Protein AF-A0A1D7Y3F6-F1 (afdb_monomer_lite)

Sequence (159 aa):
MPPQDTNYDLALIRWGCQTLIESAQLLGIDDELRPRWQEVLARLTPYPADGNGFMIGADTPYAQSHRNYSHPLMVYPLHLVTWDQPESRDLVTKPVARWYALTGAQRGHSYTGAASIYATTGDGERGACRRPRARRSAPTSPSAFPQAVLSPIRPRSRP

pLDDT: mean 77.43, std 22.08, range [30.67, 98.56]

Foldseek 3Di:
DPAAAFLLVLLCLLLVLVCVLVVCVVVVHPDPCNVVSVVCNVPRDDADADPLAGARHPVGRPDAAAQDDSRVVCQPDSVVQACVPVVRVSNLPSNLVVNVVHDDHHDPVSLVRSLVSCVRNVNNVVSVVDPPVPPPPDPPPPPPDPPPDPDDDDDDDDD

InterPro domains:
  IPR008928 Six-hairpin glycosidase superfamily [SSF48208] (7-127)
  IPR012341 Six-hairpin glycosidase-like superfamily [G3DSA:1.50.10.10] (1-129)
  IPR054363 Glycosyl hydrolase family 95, catalytic domain [PF22124] (6-126)

Organism: NCBI:txid1904616

Secondary structure (DSSP, 8-state):
-PPSS-HHHHHHHHHHHHHHHHHHHHTT---TTHHHHHHHHHHSPPPPEETTEE-SBTTB---S--S---TTTTTTTT-SS-TTSGGGHHHHHHHHHHHHHS-SS--HHHHHHHHHHHHHTT-HHHHHTT-----S-S---S-----------PPPPP-

Radius of gyration: 22.53 Å; chains: 1; bounding box: 54×58×61 Å

Structure (mmCIF, N/CA/C/O backbone):
data_AF-A0A1D7Y3F6-F1
#
_entry.id   AF-A0A1D7Y3F6-F1
#
loop_
_atom_site.group_PDB
_atom_site.id
_atom_site.type_symbol
_atom_site.label_atom_id
_atom_site.label_alt_id
_atom_site.label_comp_id
_atom_site.label_asym_id
_atom_site.label_entity_id
_atom_site.label_seq_id
_atom_site.pdbx_PDB_ins_code
_atom_site.Cartn_x
_atom_site.Cartn_y
_atom_site.Cartn_z
_atom_site.occupancy
_atom_site.B_iso_or_equiv
_atom_site.auth_seq_id
_atom_site.auth_comp_id
_atom_site.auth_asym_id
_atom_site.auth_atom_id
_atom_site.pdbx_PDB_model_num
ATOM 1 N N . MET A 1 1 ? -7.808 13.4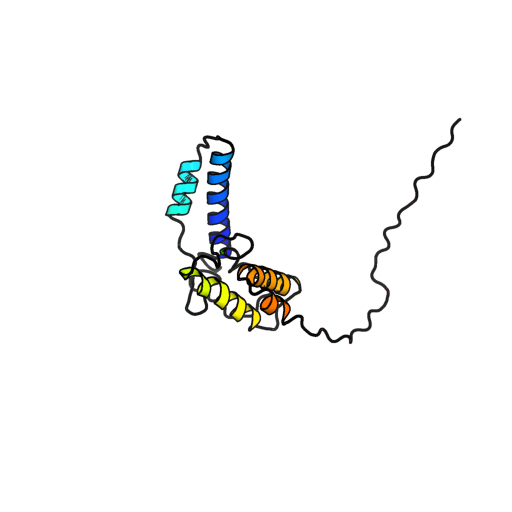61 -17.652 1.00 65.56 1 MET A N 1
ATOM 2 C CA . MET A 1 1 ? -8.444 13.325 -16.323 1.00 65.56 1 MET A CA 1
ATOM 3 C C . MET A 1 1 ? -7.415 12.758 -15.357 1.00 65.56 1 MET A C 1
ATOM 5 O O . MET A 1 1 ? -6.536 12.049 -15.841 1.00 65.56 1 MET A O 1
ATOM 9 N N . PRO A 1 2 ? -7.450 13.098 -14.056 1.00 81.62 2 PRO A N 1
ATOM 10 C CA . PRO A 1 2 ? -6.591 12.437 -13.075 1.00 81.62 2 PRO A CA 1
ATOM 11 C C . PRO A 1 2 ? -6.909 10.929 -13.023 1.00 81.62 2 PRO A C 1
ATOM 13 O O . PRO A 1 2 ? -8.054 10.561 -13.305 1.00 81.62 2 PRO A O 1
ATOM 16 N N . PRO A 1 3 ? -5.932 10.063 -12.697 1.00 86.38 3 PRO A N 1
ATOM 17 C CA . PRO A 1 3 ? -6.174 8.628 -12.577 1.00 86.38 3 PRO A CA 1
ATOM 18 C C . PRO A 1 3 ? -7.219 8.341 -11.494 1.00 86.38 3 PRO A C 1
ATOM 20 O O . PRO A 1 3 ? -7.189 8.956 -10.428 1.00 86.38 3 PRO A O 1
ATOM 23 N N . GLN A 1 4 ? -8.131 7.412 -11.770 1.00 93.19 4 GLN A N 1
ATOM 24 C CA . GLN A 1 4 ? -9.078 6.894 -10.781 1.00 93.19 4 GLN A CA 1
ATOM 25 C C . GLN A 1 4 ? -8.429 5.758 -9.983 1.00 93.19 4 GLN A C 1
ATOM 27 O O . GLN A 1 4 ? -7.430 5.193 -10.429 1.00 93.19 4 GLN A O 1
ATOM 32 N N . ASP A 1 5 ? -8.976 5.439 -8.808 1.00 94.44 5 ASP A N 1
ATOM 33 C CA . ASP A 1 5 ? -8.556 4.294 -7.985 1.00 94.44 5 ASP A CA 1
ATOM 34 C C . ASP A 1 5 ? -7.038 4.201 -7.808 1.00 94.44 5 ASP A C 1
ATOM 36 O O . ASP A 1 5 ? -6.409 3.169 -8.050 1.00 94.44 5 ASP A O 1
ATOM 40 N N . THR A 1 6 ? -6.415 5.327 -7.452 1.00 95.88 6 THR A N 1
ATOM 41 C CA . THR A 1 6 ? -4.961 5.369 -7.339 1.00 95.88 6 THR A CA 1
ATOM 42 C C . THR A 1 6 ? -4.500 4.413 -6.244 1.00 95.88 6 THR A C 1
ATOM 44 O O . THR A 1 6 ? -5.053 4.369 -5.143 1.00 95.88 6 THR A O 1
ATOM 47 N N . ASN A 1 7 ? -3.440 3.655 -6.521 1.00 95.31 7 ASN A N 1
ATOM 48 C CA . ASN A 1 7 ? -2.949 2.673 -5.558 1.00 95.31 7 ASN A CA 1
ATOM 49 C C . ASN A 1 7 ? -2.498 3.317 -4.239 1.00 95.31 7 ASN A C 1
ATOM 51 O O . ASN A 1 7 ? -2.584 2.684 -3.189 1.00 95.31 7 ASN A O 1
ATOM 55 N N . TYR A 1 8 ? -2.062 4.581 -4.270 1.00 95.00 8 TYR A N 1
ATOM 56 C CA . TYR A 1 8 ? -1.675 5.294 -3.057 1.00 95.00 8 TYR A CA 1
ATOM 57 C C . TYR A 1 8 ? -2.891 5.693 -2.208 1.00 95.00 8 TYR A C 1
ATOM 59 O O . TYR A 1 8 ? -2.851 5.481 -0.998 1.00 95.00 8 TYR A O 1
ATOM 67 N N . ASP A 1 9 ? -3.976 6.197 -2.811 1.00 96.44 9 ASP A N 1
ATOM 68 C CA . ASP A 1 9 ? -5.204 6.534 -2.077 1.00 96.44 9 ASP A CA 1
ATOM 69 C C . ASP A 1 9 ? -5.825 5.269 -1.481 1.00 96.44 9 ASP A C 1
ATOM 71 O O . ASP A 1 9 ? -6.122 5.218 -0.287 1.00 96.44 9 ASP A O 1
ATOM 75 N N . LEU A 1 10 ? -5.938 4.204 -2.282 1.00 97.75 10 LEU A N 1
ATOM 76 C CA . LEU A 1 10 ? -6.469 2.921 -1.824 1.00 97.75 10 LEU A CA 1
ATOM 77 C C . LEU A 1 10 ? -5.637 2.334 -0.678 1.00 97.75 10 LEU A C 1
ATOM 79 O O . LEU A 1 10 ? -6.194 1.785 0.273 1.00 97.75 10 LEU A O 1
ATOM 83 N N . ALA A 1 11 ? -4.307 2.438 -0.742 1.00 97.38 11 ALA A N 1
ATOM 84 C CA . ALA A 1 11 ? -3.437 1.926 0.310 1.00 97.38 11 ALA A CA 1
ATOM 85 C C . ALA A 1 11 ? -3.575 2.728 1.608 1.00 97.38 11 ALA A C 1
ATOM 87 O O . ALA A 1 11 ? -3.692 2.131 2.676 1.00 97.38 11 ALA A O 1
ATOM 88 N N . LEU A 1 12 ? -3.631 4.058 1.522 1.00 97.81 12 LEU A N 1
ATOM 89 C CA . LEU A 1 12 ? -3.791 4.924 2.690 1.00 97.81 12 LEU A CA 1
ATOM 90 C C . LEU A 1 12 ? -5.164 4.763 3.349 1.00 97.81 12 LEU A C 1
ATOM 92 O O . LEU A 1 12 ? -5.236 4.692 4.573 1.00 97.81 12 LEU A O 1
ATOM 96 N N . ILE A 1 13 ? -6.237 4.648 2.560 1.00 98.19 13 ILE A N 1
ATOM 97 C CA . ILE A 1 13 ? -7.588 4.395 3.082 1.00 98.19 13 ILE A CA 1
ATOM 98 C C . ILE A 1 13 ? -7.634 3.034 3.781 1.00 98.19 13 ILE A C 1
ATOM 100 O O . ILE A 1 13 ? -8.118 2.940 4.909 1.00 98.19 13 ILE A O 1
ATOM 104 N N . ARG A 1 14 ? -7.100 1.983 3.13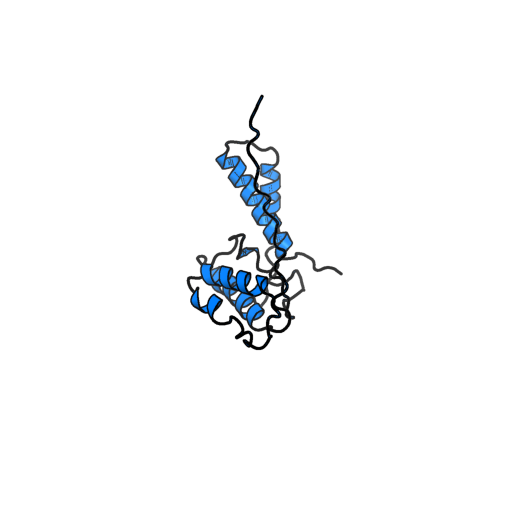9 1.00 98.38 14 ARG A N 1
ATOM 105 C CA . ARG A 1 14 ? -7.087 0.629 3.708 1.00 98.38 14 ARG A CA 1
ATOM 106 C C . ARG A 1 14 ? -6.316 0.585 5.026 1.00 98.38 14 ARG A C 1
ATOM 108 O O . ARG A 1 14 ? -6.865 0.125 6.023 1.00 98.38 14 ARG A O 1
ATOM 115 N N . TRP A 1 15 ? -5.093 1.116 5.033 1.00 98.44 15 TRP A N 1
ATOM 116 C CA . TRP A 1 15 ? -4.266 1.187 6.235 1.00 98.44 15 TRP A CA 1
ATOM 117 C C . TRP A 1 15 ? -4.952 1.998 7.337 1.00 98.44 15 TRP A C 1
ATOM 119 O O . TRP A 1 15 ? -5.113 1.505 8.446 1.00 98.44 15 TRP A O 1
ATOM 129 N N . GLY A 1 16 ? -5.444 3.201 7.021 1.00 98.44 16 GLY A N 1
ATOM 130 C CA . GLY A 1 16 ? -6.081 4.080 8.000 1.00 98.44 16 GLY A CA 1
ATOM 131 C C . GLY A 1 16 ? -7.295 3.439 8.671 1.00 98.44 16 GLY A C 1
ATOM 132 O O . GLY A 1 16 ? -7.400 3.458 9.895 1.00 98.44 16 GLY A O 1
ATOM 133 N N . CYS A 1 17 ? -8.188 2.815 7.897 1.00 98.56 17 CYS A N 1
ATOM 134 C CA . CYS A 1 17 ? -9.346 2.121 8.458 1.00 98.56 17 CYS A CA 1
ATOM 135 C C . CYS A 1 17 ? -8.950 0.914 9.323 1.00 98.56 17 CYS A C 1
ATOM 137 O O . CYS A 1 17 ? -9.526 0.739 10.395 1.00 98.56 17 CYS A O 1
ATOM 139 N N . GLN A 1 18 ? -7.976 0.100 8.897 1.00 98.44 18 GLN A N 1
ATOM 140 C CA . GLN A 1 18 ? -7.489 -1.034 9.695 1.00 98.44 18 GLN A CA 1
ATOM 141 C C . GLN A 1 18 ? -6.865 -0.562 11.010 1.00 98.44 18 GLN A C 1
ATOM 143 O O . GLN A 1 18 ? -7.269 -1.017 12.077 1.00 98.44 18 GLN A O 1
ATOM 148 N N . THR A 1 19 ? -5.969 0.424 10.947 1.00 98.31 19 THR A N 1
ATOM 149 C CA . THR A 1 19 ? -5.307 0.986 12.127 1.00 98.31 19 THR A CA 1
ATOM 150 C C . THR A 1 19 ? -6.303 1.598 13.107 1.00 98.31 19 THR A C 1
ATOM 152 O O . THR A 1 19 ? -6.148 1.409 14.311 1.00 98.31 19 THR A O 1
ATOM 155 N N . LEU A 1 20 ? -7.344 2.294 12.638 1.00 98.44 20 LEU A N 1
ATOM 156 C CA . LEU A 1 20 ? -8.387 2.839 13.515 1.00 98.44 20 LEU A CA 1
ATOM 157 C C . LEU A 1 20 ? -9.163 1.733 14.242 1.00 98.44 20 LEU A C 1
ATOM 159 O O . LEU A 1 20 ? -9.374 1.823 15.452 1.00 98.44 20 LEU A O 1
ATOM 163 N N . ILE A 1 21 ? -9.540 0.665 13.531 1.00 98.50 21 ILE A N 1
ATOM 164 C CA . ILE A 1 21 ? -10.234 -0.485 14.125 1.00 98.50 21 ILE A CA 1
ATOM 165 C C . ILE A 1 21 ? -9.347 -1.166 15.176 1.00 98.50 21 ILE A C 1
ATOM 167 O O . ILE A 1 21 ? -9.800 -1.378 16.303 1.00 98.50 21 ILE A O 1
ATOM 171 N N . GLU A 1 22 ? -8.099 -1.475 14.822 1.00 98.06 22 GLU A N 1
ATOM 172 C CA . GLU A 1 22 ? -7.118 -2.122 15.702 1.00 98.06 22 GLU A CA 1
ATOM 173 C C . GLU A 1 22 ? -6.813 -1.263 16.934 1.00 98.06 22 GLU A C 1
ATOM 175 O O . GLU A 1 22 ? -6.797 -1.765 18.056 1.00 98.06 22 GLU A O 1
ATOM 180 N N . SER A 1 23 ? -6.646 0.048 16.749 1.00 98.31 23 SER A N 1
ATOM 181 C CA . SER A 1 23 ? -6.383 0.982 17.849 1.00 98.31 23 SER A CA 1
ATOM 182 C C . SER A 1 23 ? -7.568 1.060 18.808 1.00 98.31 23 SER A C 1
ATOM 184 O O . SER A 1 23 ? -7.380 0.989 20.020 1.00 98.31 23 SER A O 1
ATOM 186 N N . ALA A 1 24 ? -8.796 1.152 18.286 1.00 98.06 24 ALA A N 1
ATOM 187 C CA . ALA A 1 24 ? -9.998 1.160 19.115 1.00 98.06 24 ALA A CA 1
ATOM 188 C C . ALA A 1 24 ? -10.143 -0.148 19.911 1.00 98.06 24 ALA A C 1
ATOM 190 O O . ALA A 1 24 ? -10.526 -0.117 21.077 1.00 98.06 24 ALA A O 1
ATOM 191 N N . GLN A 1 25 ? -9.810 -1.296 19.310 1.00 97.56 25 GLN A N 1
ATOM 192 C CA . GLN A 1 25 ? -9.803 -2.585 20.011 1.00 97.56 25 GLN A CA 1
ATOM 193 C C . GLN A 1 25 ? -8.744 -2.625 21.118 1.00 97.56 25 GLN A C 1
ATOM 195 O O . GLN A 1 25 ? -9.066 -2.974 22.252 1.00 97.56 25 GLN A O 1
ATOM 200 N N . LEU A 1 26 ? -7.505 -2.228 20.813 1.00 98.12 26 LEU A N 1
ATOM 201 C CA . LEU A 1 26 ? -6.389 -2.226 21.762 1.00 98.12 26 LEU A CA 1
ATOM 202 C C . LEU A 1 26 ? -6.656 -1.327 22.976 1.00 98.12 26 LEU A C 1
ATOM 204 O O . LEU A 1 26 ? -6.284 -1.668 24.096 1.00 98.12 26 LEU A O 1
ATOM 208 N N . LEU A 1 27 ? -7.302 -0.182 22.753 1.00 98.19 27 LEU A N 1
ATOM 209 C CA . LEU A 1 27 ? -7.614 0.800 23.791 1.00 98.19 27 LEU A CA 1
ATOM 210 C C . LEU A 1 27 ? -8.938 0.521 24.520 1.00 98.19 27 LEU A C 1
ATOM 212 O O . LEU A 1 27 ? -9.273 1.248 25.452 1.00 98.19 27 LEU A O 1
ATOM 216 N N . GLY A 1 28 ? -9.701 -0.499 24.108 1.00 97.75 28 GLY A N 1
ATOM 217 C CA . GLY A 1 28 ? -11.017 -0.794 24.682 1.00 97.75 28 GLY A CA 1
ATOM 218 C C . GLY A 1 28 ? -12.069 0.287 24.404 1.00 97.75 28 GLY A C 1
ATOM 219 O O . GLY A 1 28 ? -13.004 0.446 25.184 1.00 97.75 28 GLY A O 1
ATOM 220 N N . ILE A 1 29 ? -11.912 1.042 23.314 1.00 97.94 29 ILE A N 1
ATOM 221 C CA . ILE A 1 29 ? -12.847 2.085 22.886 1.00 97.94 29 ILE A CA 1
ATOM 222 C C . ILE A 1 29 ? -13.927 1.450 22.004 1.00 97.94 29 ILE A C 1
ATOM 224 O O . ILE A 1 29 ? -13.630 0.733 21.037 1.00 97.94 29 ILE A O 1
ATOM 228 N N . ASP A 1 30 ? -15.186 1.738 22.327 1.00 96.56 30 ASP A N 1
ATOM 229 C CA . ASP A 1 30 ? -16.319 1.470 21.446 1.00 96.56 30 ASP A CA 1
ATOM 230 C C . ASP A 1 30 ? -16.609 2.718 20.608 1.00 96.56 30 ASP A C 1
ATOM 232 O O . ASP A 1 30 ? -17.280 3.647 21.051 1.00 96.56 30 ASP A O 1
ATOM 236 N N . ASP A 1 31 ? -15.989 2.782 19.430 1.00 97.12 31 ASP A N 1
ATOM 237 C CA . ASP A 1 31 ? -16.108 3.922 18.523 1.00 97.12 31 ASP A CA 1
ATOM 238 C C . ASP A 1 31 ? -17.318 3.745 17.599 1.00 97.12 31 ASP A C 1
ATOM 240 O O . ASP A 1 31 ? -17.423 2.750 16.872 1.00 97.12 31 ASP A O 1
ATOM 244 N N . GLU A 1 32 ? -18.207 4.737 17.588 1.00 97.94 32 GLU A N 1
ATOM 245 C CA . GLU A 1 32 ? -19.432 4.756 16.781 1.00 97.94 32 GLU A CA 1
ATOM 246 C C . GLU A 1 32 ? -19.161 4.618 15.271 1.00 97.94 32 GLU A C 1
ATOM 248 O O . GLU A 1 32 ? -20.019 4.148 14.521 1.00 97.94 32 GLU A O 1
ATOM 253 N N . LEU A 1 33 ? -17.963 4.989 14.801 1.00 98.00 33 LEU A N 1
ATOM 254 C CA . LEU A 1 33 ? -17.558 4.893 13.398 1.00 98.00 33 LEU A CA 1
ATOM 255 C C . LEU A 1 33 ? -16.947 3.538 13.026 1.00 98.00 33 LEU A C 1
ATOM 257 O O . LEU A 1 33 ? -16.731 3.286 11.834 1.00 98.00 33 LEU A O 1
ATOM 261 N N . ARG A 1 34 ? -16.718 2.627 13.982 1.00 98.12 34 ARG A N 1
ATOM 262 C CA . ARG A 1 34 ? -16.175 1.286 13.701 1.00 98.12 34 ARG A CA 1
ATOM 263 C C . ARG A 1 34 ? -16.953 0.545 12.598 1.00 98.12 34 ARG A C 1
ATOM 265 O O . ARG A 1 34 ? -16.293 0.043 11.681 1.00 98.12 34 ARG A O 1
ATOM 272 N N . PRO A 1 35 ? -18.305 0.508 12.590 1.00 98.25 35 PRO A N 1
ATOM 273 C CA . PRO A 1 35 ? -19.059 -0.127 11.506 1.00 98.25 35 PRO A CA 1
ATOM 274 C C . PRO A 1 35 ? -18.803 0.527 10.143 1.00 98.25 35 PRO A C 1
ATOM 276 O 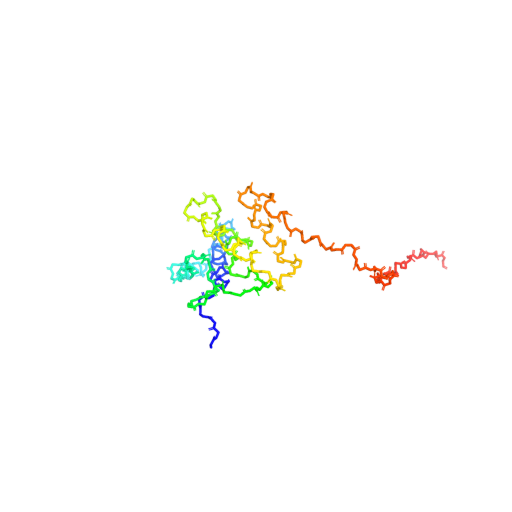O . PRO A 1 35 ? -18.721 -0.159 9.124 1.00 98.25 35 PRO A O 1
ATOM 279 N N . ARG A 1 36 ? -18.613 1.853 10.108 1.00 98.50 36 ARG A N 1
ATOM 280 C CA . ARG A 1 36 ? -18.342 2.586 8.868 1.00 98.50 36 ARG A CA 1
ATOM 281 C C . ARG A 1 36 ? -16.966 2.250 8.298 1.00 98.50 36 ARG A C 1
ATOM 283 O O . ARG A 1 36 ? -16.848 2.065 7.090 1.00 98.50 36 ARG A O 1
ATOM 290 N N . TRP A 1 37 ? -15.931 2.144 9.131 1.00 98.56 37 TRP A N 1
ATOM 291 C CA . TRP A 1 37 ? -14.593 1.745 8.671 1.00 98.56 37 TRP A CA 1
ATOM 292 C C . TRP A 1 37 ? -14.579 0.314 8.128 1.00 98.56 37 TRP A C 1
ATOM 294 O O . TRP A 1 37 ? -13.957 0.054 7.099 1.00 98.56 37 TRP A O 1
ATOM 304 N N . GLN A 1 38 ? -15.313 -0.598 8.770 1.00 98.50 38 GLN A N 1
ATOM 305 C CA . GLN A 1 38 ? -15.487 -1.970 8.286 1.00 98.50 38 GLN A CA 1
ATOM 306 C C . GLN A 1 38 ? -16.203 -2.005 6.930 1.00 98.50 38 GLN A C 1
ATOM 308 O O . GLN A 1 38 ? -15.754 -2.697 6.018 1.00 98.50 38 GLN A O 1
ATOM 313 N N . GLU A 1 39 ? -17.270 -1.218 6.766 1.00 98.50 39 GLU A N 1
ATOM 314 C CA . GLU A 1 39 ? -17.980 -1.097 5.490 1.00 98.50 39 GLU A CA 1
ATOM 315 C C . GLU A 1 39 ? -17.063 -0.556 4.381 1.00 98.50 39 GLU A C 1
ATOM 317 O O . GLU A 1 39 ? -17.045 -1.095 3.275 1.00 98.50 39 GLU A O 1
ATOM 322 N N . VAL A 1 40 ? -16.269 0.482 4.674 1.00 98.38 40 VAL A N 1
ATOM 323 C CA . VAL A 1 40 ? -15.292 1.034 3.724 1.00 98.38 40 VAL A CA 1
ATOM 324 C C . VAL A 1 40 ? -14.307 -0.048 3.291 1.00 98.38 40 VAL A C 1
ATOM 326 O O . VAL A 1 40 ? -14.131 -0.244 2.093 1.00 98.38 40 VAL A O 1
ATOM 329 N N . LEU A 1 41 ? -13.720 -0.796 4.228 1.00 98.19 41 LEU A N 1
ATOM 330 C CA . LEU A 1 41 ? -12.781 -1.878 3.915 1.00 98.19 41 LEU A CA 1
ATOM 331 C C . LEU A 1 41 ? -13.409 -2.992 3.071 1.00 98.19 41 LEU A C 1
ATOM 333 O O . LEU A 1 41 ? -12.743 -3.516 2.177 1.00 98.19 41 LEU A O 1
ATOM 337 N N . ALA A 1 42 ? -14.675 -3.327 3.335 1.00 97.94 42 ALA A N 1
ATOM 338 C CA . ALA A 1 42 ? -15.418 -4.348 2.601 1.00 97.94 42 ALA A CA 1
ATOM 339 C C . ALA 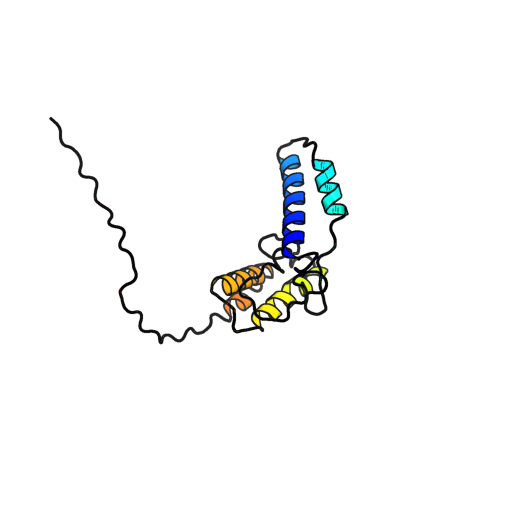A 1 42 ? -15.775 -3.919 1.169 1.00 97.94 42 ALA A C 1
ATOM 341 O O . ALA A 1 42 ? -15.898 -4.763 0.285 1.00 97.94 42 ALA A O 1
ATOM 342 N N . ARG A 1 43 ? -15.949 -2.613 0.933 1.00 97.75 43 ARG A N 1
ATOM 343 C CA . ARG A 1 43 ? -16.355 -2.053 -0.367 1.00 97.75 43 ARG A CA 1
ATOM 344 C C . ARG A 1 43 ? -15.197 -1.496 -1.189 1.00 97.75 43 ARG A C 1
ATOM 346 O O . ARG A 1 43 ? -15.396 -1.177 -2.359 1.00 97.75 43 ARG A O 1
ATOM 353 N N . LEU A 1 44 ? -14.021 -1.325 -0.586 1.00 97.00 44 LEU A N 1
ATOM 354 C CA . LEU A 1 44 ? -12.873 -0.722 -1.250 1.00 97.00 44 LEU A CA 1
ATOM 355 C C . LEU A 1 44 ? -12.405 -1.613 -2.402 1.00 97.00 44 LEU A C 1
ATOM 357 O O . LEU A 1 44 ? -12.124 -2.797 -2.202 1.00 97.00 44 LEU A O 1
ATOM 361 N N . THR A 1 45 ? -12.290 -1.021 -3.591 1.00 96.62 45 THR A N 1
ATOM 362 C CA . THR A 1 45 ? -11.847 -1.731 -4.794 1.00 96.62 45 THR A CA 1
ATOM 363 C C . THR A 1 45 ? -10.466 -2.383 -4.585 1.00 96.62 45 THR A C 1
ATOM 365 O O . THR A 1 45 ? -9.642 -1.856 -3.818 1.00 96.62 45 THR A O 1
ATOM 368 N N . PRO A 1 46 ? -10.194 -3.544 -5.211 1.00 95.75 46 PRO A N 1
ATOM 369 C CA . PRO A 1 46 ? -8.859 -4.130 -5.220 1.00 95.75 46 PRO A CA 1
ATOM 370 C C . PRO A 1 46 ? -7.824 -3.171 -5.813 1.00 95.75 46 PRO A C 1
ATOM 372 O O . PRO A 1 46 ? -8.153 -2.297 -6.610 1.00 95.75 46 PRO A O 1
ATOM 375 N N . TYR A 1 47 ? -6.556 -3.366 -5.456 1.00 95.88 47 TYR A N 1
ATOM 376 C CA . TYR A 1 47 ? -5.461 -2.602 -6.048 1.00 95.88 47 TYR A CA 1
ATOM 377 C C . TYR A 1 47 ? -5.376 -2.850 -7.558 1.00 95.88 47 TYR A C 1
ATOM 379 O O . TYR A 1 47 ? -5.201 -4.006 -7.957 1.00 95.88 47 TYR A O 1
ATOM 387 N N . PRO A 1 48 ? -5.439 -1.804 -8.406 1.00 95.25 48 PRO A N 1
ATOM 388 C CA . PRO A 1 48 ? -5.168 -1.964 -9.825 1.00 95.25 48 PRO A CA 1
ATOM 389 C C . PRO A 1 48 ? -3.768 -2.545 -10.053 1.00 95.25 48 PRO A C 1
ATOM 391 O O . PRO A 1 48 ? -2.760 -2.020 -9.558 1.00 95.25 48 PRO A O 1
ATOM 394 N N . ALA A 1 49 ? -3.706 -3.638 -10.807 1.00 92.81 49 ALA A N 1
ATOM 395 C CA . ALA A 1 49 ? -2.478 -4.336 -11.156 1.00 92.81 49 ALA A CA 1
ATOM 396 C C . ALA A 1 49 ? -2.575 -4.917 -12.573 1.00 92.81 49 ALA A C 1
ATOM 398 O O . ALA A 1 49 ? -3.657 -5.285 -13.029 1.00 92.81 49 ALA A O 1
ATOM 399 N N . ASP A 1 50 ? -1.436 -5.019 -13.254 1.00 90.44 50 ASP A N 1
ATOM 400 C CA . ASP A 1 50 ? -1.305 -5.636 -14.573 1.00 90.44 50 ASP A CA 1
ATOM 401 C C . ASP A 1 50 ? -0.179 -6.691 -14.582 1.00 90.44 50 ASP A C 1
ATOM 403 O O . ASP A 1 50 ? 0.354 -7.077 -13.538 1.00 90.44 50 ASP A O 1
ATOM 407 N N . GLY A 1 51 ? 0.215 -7.173 -15.766 1.00 85.75 51 GLY A N 1
ATOM 408 C CA . GLY A 1 51 ? 1.312 -8.140 -15.908 1.00 85.75 51 GLY A CA 1
ATOM 409 C C . GLY A 1 51 ? 2.667 -7.669 -15.346 1.00 85.75 51 GLY A C 1
ATOM 410 O O . GLY A 1 51 ? 3.548 -8.495 -15.106 1.00 85.75 51 GLY A O 1
ATOM 411 N N . ASN A 1 52 ? 2.832 -6.366 -15.102 1.00 81.75 52 ASN A N 1
ATOM 412 C CA . ASN A 1 52 ? 4.018 -5.742 -14.516 1.00 81.75 52 ASN A CA 1
ATOM 413 C C . ASN A 1 52 ? 3.875 -5.461 -13.005 1.00 81.75 52 ASN A C 1
ATOM 415 O O . ASN A 1 52 ? 4.827 -4.973 -12.390 1.00 81.75 52 ASN A O 1
ATOM 419 N N . GLY A 1 53 ? 2.729 -5.786 -12.400 1.00 88.12 53 GLY A N 1
ATOM 420 C CA . GLY A 1 53 ? 2.415 -5.570 -10.986 1.00 88.12 53 GLY A CA 1
ATOM 421 C C . GLY A 1 53 ? 1.564 -4.317 -10.749 1.00 88.12 53 GLY A C 1
ATOM 422 O O . GLY A 1 53 ? 0.690 -4.006 -11.553 1.00 88.12 53 GLY A O 1
ATOM 423 N N . PHE A 1 54 ? 1.767 -3.618 -9.626 1.00 91.81 54 PHE A N 1
ATOM 424 C CA . PHE A 1 54 ? 0.933 -2.474 -9.236 1.00 91.81 54 PHE A CA 1
ATOM 425 C C . PHE A 1 54 ? 0.966 -1.327 -10.257 1.00 91.81 54 PHE A C 1
ATOM 427 O O . PHE A 1 54 ? 2.025 -0.805 -10.609 1.00 91.81 54 PHE A O 1
ATOM 434 N N . MET A 1 55 ? -0.221 -0.896 -10.683 1.00 92.69 55 MET A N 1
ATOM 435 C CA . MET A 1 55 ? -0.426 0.251 -11.571 1.00 92.69 55 MET A CA 1
ATOM 436 C C . MET A 1 55 ? -0.414 1.573 -10.782 1.00 92.69 55 MET A C 1
ATOM 438 O O . MET A 1 55 ? -0.401 1.574 -9.554 1.00 92.69 55 MET A O 1
ATOM 442 N N . ILE A 1 56 ? -0.430 2.729 -11.451 1.00 92.19 56 ILE A N 1
ATOM 443 C CA . ILE A 1 56 ? -0.588 4.027 -10.762 1.00 92.19 56 ILE A CA 1
ATOM 444 C C . ILE A 1 56 ? -2.024 4.173 -10.233 1.00 92.19 56 ILE A C 1
ATOM 446 O O . ILE A 1 56 ? -2.231 4.609 -9.100 1.00 92.19 56 ILE A O 1
ATOM 450 N N . GLY A 1 57 ? -2.992 3.775 -11.052 1.00 93.31 57 GLY A N 1
ATOM 451 C CA . GLY A 1 57 ? -4.423 3.730 -10.767 1.00 93.31 57 GLY A CA 1
ATOM 452 C C . GLY A 1 57 ? -5.142 2.982 -11.889 1.00 93.31 57 GLY A C 1
ATOM 453 O O . GLY A 1 57 ? -4.477 2.439 -12.781 1.00 93.31 57 GLY A O 1
ATOM 454 N N . ALA A 1 58 ? -6.473 2.968 -11.868 1.00 93.38 58 ALA A N 1
ATOM 455 C CA . ALA A 1 58 ? -7.283 2.366 -12.924 1.00 93.38 58 ALA A CA 1
ATOM 456 C C . ALA A 1 58 ? -6.869 2.899 -14.308 1.00 93.38 58 ALA A C 1
ATOM 458 O O . ALA A 1 58 ? -6.605 4.095 -14.484 1.00 93.38 58 ALA A O 1
ATOM 459 N N . ASP A 1 59 ? -6.716 1.977 -15.262 1.00 91.31 59 ASP A N 1
ATOM 460 C CA . ASP A 1 59 ? -6.304 2.227 -16.652 1.00 91.31 59 ASP A CA 1
ATOM 461 C C . ASP A 1 59 ? -4.985 3.008 -16.825 1.00 91.31 59 ASP A C 1
ATOM 463 O O . ASP A 1 59 ? -4.664 3.488 -17.912 1.00 91.31 59 ASP A O 1
ATOM 467 N N . THR A 1 60 ? -4.183 3.124 -15.759 1.00 92.12 60 THR A N 1
ATOM 468 C CA . THR A 1 60 ? -2.957 3.930 -15.739 1.00 92.12 60 THR A CA 1
ATOM 469 C C . THR A 1 60 ? -1.750 3.078 -15.323 1.00 92.12 60 THR A C 1
ATOM 471 O O . THR A 1 60 ? -1.396 3.036 -14.139 1.00 92.12 60 THR A O 1
ATOM 474 N N . PRO A 1 61 ? -1.083 2.389 -16.268 1.00 89.88 61 PRO A N 1
ATOM 475 C CA . PRO A 1 61 ? 0.069 1.541 -15.971 1.00 89.88 61 PRO A CA 1
ATOM 476 C C . PRO A 1 61 ? 1.324 2.355 -15.620 1.00 89.88 61 PRO A C 1
ATOM 478 O O . PRO A 1 61 ? 1.480 3.517 -16.009 1.00 89.88 61 PRO A O 1
ATOM 481 N N . TYR A 1 62 ? 2.280 1.722 -14.934 1.00 84.94 62 TYR A N 1
ATOM 482 C CA . TYR A 1 62 ? 3.590 2.325 -14.671 1.00 84.94 62 TYR A CA 1
ATOM 483 C C . TYR A 1 62 ? 4.507 2.237 -15.907 1.00 84.94 62 TYR A C 1
ATOM 485 O O . TYR A 1 62 ? 5.312 1.314 -16.067 1.00 84.94 62 TYR A O 1
ATOM 493 N N . ALA A 1 63 ? 4.371 3.204 -16.819 1.00 82.50 63 ALA A N 1
ATOM 494 C CA . ALA A 1 63 ? 5.065 3.193 -18.111 1.00 82.50 63 ALA A CA 1
ATOM 495 C C . ALA A 1 63 ? 6.368 4.016 -18.156 1.00 82.50 63 ALA A C 1
ATOM 497 O O . ALA A 1 63 ? 7.232 3.740 -18.989 1.00 82.50 63 ALA A O 1
ATOM 498 N N . GLN A 1 64 ? 6.527 5.018 -17.285 1.00 80.44 64 GLN A N 1
ATOM 499 C CA . GLN A 1 64 ? 7.622 5.997 -17.345 1.00 80.44 64 GLN A CA 1
ATOM 500 C C . GLN A 1 64 ? 8.383 6.100 -16.018 1.00 80.44 64 GLN A C 1
ATOM 502 O O . GLN A 1 64 ? 7.837 5.833 -14.949 1.00 80.44 64 GLN A O 1
ATOM 507 N N . SER A 1 65 ? 9.659 6.503 -16.085 1.00 78.19 65 SER A N 1
ATOM 508 C CA . SER A 1 65 ? 10.489 6.712 -14.891 1.00 78.19 65 SER A CA 1
ATOM 509 C C . SER A 1 65 ? 9.944 7.876 -14.059 1.00 78.19 65 SER A C 1
ATOM 511 O O . SER A 1 65 ? 9.850 9.007 -14.537 1.00 78.19 65 SER A O 1
ATOM 513 N N . HIS A 1 66 ? 9.662 7.617 -12.784 1.00 80.25 66 HIS A N 1
ATOM 514 C CA . HIS A 1 66 ? 9.273 8.632 -11.808 1.00 80.25 66 HIS A CA 1
ATOM 515 C C . HIS A 1 66 ? 10.062 8.465 -10.511 1.00 80.25 66 HIS A C 1
ATOM 517 O O . HIS A 1 66 ? 10.325 7.351 -10.064 1.00 80.25 66 HIS A O 1
ATOM 523 N N . ARG A 1 67 ? 10.418 9.595 -9.886 1.00 79.25 67 ARG A N 1
ATOM 524 C CA . ARG A 1 67 ? 11.162 9.608 -8.614 1.00 79.25 67 ARG A CA 1
ATOM 525 C C . ARG A 1 67 ? 10.328 9.103 -7.429 1.00 79.25 67 ARG A C 1
ATOM 527 O O . ARG A 1 67 ? 10.885 8.569 -6.473 1.00 79.25 67 ARG A O 1
ATOM 534 N N . ASN A 1 68 ? 9.009 9.303 -7.495 1.00 83.31 68 ASN A N 1
ATOM 535 C CA . ASN A 1 68 ? 8.054 8.927 -6.460 1.00 83.31 68 ASN A CA 1
ATOM 536 C C . ASN A 1 68 ? 7.613 7.469 -6.639 1.00 83.31 68 ASN A C 1
ATOM 538 O O . ASN A 1 68 ? 7.313 7.040 -7.751 1.00 83.31 68 ASN A O 1
ATOM 542 N N . TYR A 1 69 ? 7.499 6.757 -5.520 1.00 80.06 69 TYR A N 1
ATOM 543 C CA . TYR A 1 69 ? 7.020 5.377 -5.427 1.00 80.06 69 TYR A CA 1
ATOM 544 C C . TYR A 1 69 ? 5.714 5.296 -4.634 1.00 80.06 69 TYR A C 1
ATOM 546 O O . TYR A 1 69 ? 5.537 4.453 -3.767 1.00 80.06 69 TYR A O 1
ATOM 554 N N . SER A 1 70 ? 4.774 6.194 -4.925 1.00 85.31 70 SER A N 1
ATOM 555 C CA . SER A 1 70 ? 3.472 6.195 -4.252 1.00 85.31 70 SER A CA 1
ATOM 556 C C . SER A 1 70 ? 2.629 4.953 -4.581 1.00 85.31 70 SER A C 1
ATOM 558 O O . SER A 1 70 ? 1.855 4.495 -3.750 1.00 85.31 70 SER A O 1
ATOM 560 N N . HIS A 1 71 ? 2.793 4.379 -5.774 1.00 85.38 71 HIS A N 1
ATOM 561 C CA . HIS A 1 71 ? 2.008 3.230 -6.223 1.00 85.38 71 HIS A CA 1
ATOM 562 C C . HIS A 1 71 ? 2.349 1.880 -5.547 1.00 85.38 71 HIS A C 1
ATOM 564 O O . HIS A 1 71 ? 1.440 1.067 -5.465 1.00 85.38 71 HIS A O 1
ATOM 570 N N . PRO A 1 72 ? 3.564 1.621 -5.010 1.00 89.69 72 PRO A N 1
ATOM 571 C CA . PRO A 1 72 ? 3.837 0.451 -4.159 1.00 89.69 72 PRO A CA 1
ATOM 572 C C . PRO A 1 72 ? 3.744 0.708 -2.635 1.00 89.69 72 PRO A C 1
ATOM 574 O O . PRO A 1 72 ? 4.332 -0.049 -1.861 1.00 89.69 72 PRO A O 1
ATOM 577 N N . LEU A 1 73 ? 3.038 1.748 -2.159 1.00 92.69 73 LEU A N 1
ATOM 578 C CA . LEU A 1 73 ? 2.982 2.063 -0.714 1.00 92.69 73 LEU A CA 1
ATOM 579 C C . LEU A 1 73 ? 2.400 0.940 0.156 1.00 92.69 73 LEU A C 1
ATOM 581 O O . LEU A 1 73 ? 2.783 0.818 1.320 1.00 92.69 73 LEU A O 1
ATOM 585 N N . MET A 1 74 ? 1.513 0.110 -0.403 1.00 93.69 74 MET A N 1
ATOM 586 C CA . MET A 1 74 ? 0.966 -1.069 0.278 1.00 93.69 74 MET A CA 1
ATOM 587 C C . MET A 1 74 ? 2.052 -2.086 0.657 1.00 93.69 74 MET A C 1
ATOM 589 O O . MET A 1 74 ? 1.857 -2.841 1.602 1.00 93.69 74 MET A O 1
ATOM 593 N N . VAL A 1 75 ? 3.195 -2.092 -0.038 1.00 91.50 75 VAL A N 1
ATOM 594 C CA . VAL A 1 75 ? 4.345 -2.947 0.288 1.00 91.50 75 VAL A CA 1
ATOM 595 C C . VAL A 1 75 ? 5.203 -2.293 1.367 1.00 91.50 75 VAL A C 1
ATOM 597 O O . VAL A 1 75 ? 5.468 -2.888 2.409 1.00 91.50 75 VAL A O 1
ATOM 600 N N . TYR A 1 76 ? 5.621 -1.048 1.132 1.00 89.75 76 TYR A N 1
ATOM 601 C CA . TYR A 1 76 ? 6.399 -0.261 2.084 1.00 89.75 76 TYR A CA 1
ATOM 602 C C . TYR A 1 76 ? 6.046 1.227 1.961 1.00 89.75 76 TYR A C 1
ATOM 604 O O . TYR A 1 76 ? 6.052 1.757 0.846 1.00 89.75 76 TYR A O 1
ATOM 612 N N . PRO A 1 77 ? 5.800 1.935 3.077 1.00 92.12 77 PRO A N 1
ATOM 613 C CA . PRO A 1 77 ? 5.994 1.506 4.465 1.00 92.12 77 PRO A CA 1
ATOM 614 C C . PRO A 1 77 ? 4.756 0.876 5.124 1.00 92.12 77 PRO A C 1
ATOM 616 O O . PRO A 1 77 ? 4.791 0.629 6.323 1.00 92.12 77 PRO A O 1
ATOM 619 N N . LEU A 1 78 ? 3.651 0.654 4.399 1.00 94.31 78 LEU A N 1
ATOM 620 C CA . LEU A 1 78 ? 2.378 0.288 5.041 1.00 94.31 78 LEU A CA 1
ATOM 621 C C . LEU A 1 78 ? 2.244 -1.203 5.380 1.00 94.31 78 LEU A C 1
ATOM 623 O O . LEU A 1 78 ? 1.389 -1.545 6.189 1.00 94.31 78 LEU A O 1
ATOM 627 N N . HIS A 1 79 ? 3.058 -2.078 4.777 1.00 92.31 79 HIS A N 1
ATOM 628 C CA . HIS A 1 79 ? 3.071 -3.526 5.042 1.00 92.31 79 HIS A CA 1
ATOM 629 C C . HIS A 1 79 ? 1.697 -4.224 4.928 1.00 92.31 79 HIS A C 1
ATOM 631 O O . HIS A 1 79 ? 1.449 -5.233 5.581 1.00 92.31 79 HIS A O 1
ATOM 637 N N . LEU A 1 80 ? 0.811 -3.716 4.065 1.00 93.50 80 LEU A N 1
ATOM 638 C CA . LEU A 1 80 ? -0.487 -4.327 3.748 1.00 93.50 80 LEU A CA 1
ATOM 639 C C . LEU A 1 80 ? -0.342 -5.544 2.824 1.00 93.50 80 LEU A C 1
ATOM 641 O O . LEU A 1 80 ? -1.140 -6.476 2.879 1.00 93.50 80 LEU A O 1
ATOM 645 N N . VAL A 1 81 ? 0.671 -5.513 1.956 1.00 92.31 81 VAL A N 1
ATOM 646 C CA . VAL A 1 81 ? 1.053 -6.597 1.049 1.00 92.31 81 VAL A CA 1
ATOM 647 C C . VAL A 1 81 ? 2.493 -6.961 1.370 1.00 92.31 81 VAL A C 1
ATOM 649 O O . VAL A 1 81 ? 3.400 -6.150 1.175 1.00 92.31 81 VAL A O 1
ATOM 652 N N . THR A 1 82 ? 2.713 -8.166 1.887 1.00 89.19 82 THR A N 1
ATOM 653 C CA . THR A 1 82 ? 4.025 -8.583 2.395 1.00 89.19 82 THR A CA 1
ATOM 654 C C . THR A 1 82 ? 4.605 -9.729 1.577 1.00 89.19 82 THR A C 1
ATOM 656 O O . THR A 1 82 ? 3.892 -10.491 0.931 1.00 89.19 82 THR A O 1
ATOM 659 N N . TRP A 1 83 ? 5.932 -9.851 1.600 1.00 82.94 83 TRP A N 1
ATOM 660 C CA . TRP A 1 83 ? 6.659 -10.937 0.935 1.00 82.94 83 TRP A CA 1
ATOM 661 C C . TRP A 1 83 ? 6.345 -12.327 1.517 1.00 82.94 83 TRP A C 1
ATOM 663 O O . TRP A 1 83 ? 6.455 -13.345 0.823 1.00 82.94 83 TRP A O 1
ATOM 673 N N . ASP A 1 84 ? 5.939 -12.365 2.787 1.00 82.56 84 ASP A N 1
ATOM 674 C CA . ASP A 1 84 ? 5.612 -13.597 3.505 1.00 82.56 84 ASP A CA 1
ATOM 675 C C . ASP A 1 84 ? 4.342 -14.270 2.972 1.00 82.56 84 ASP A C 1
ATOM 677 O O . ASP A 1 84 ? 4.194 -15.479 3.126 1.00 82.56 84 ASP A O 1
ATOM 681 N N . GLN A 1 85 ? 3.471 -13.515 2.291 1.00 84.62 85 GLN A N 1
ATOM 682 C CA . GLN A 1 85 ? 2.326 -14.029 1.538 1.00 84.62 85 GLN A CA 1
ATOM 683 C C . GLN A 1 85 ? 2.822 -14.586 0.190 1.00 84.62 85 GLN A C 1
ATOM 685 O O . GLN A 1 85 ? 3.244 -13.803 -0.672 1.00 84.62 85 GLN A O 1
ATOM 690 N N . PRO A 1 86 ? 2.815 -15.916 -0.034 1.00 85.94 86 PRO A N 1
ATOM 691 C CA . PRO A 1 86 ? 3.372 -16.509 -1.252 1.00 85.94 86 PRO A CA 1
ATOM 692 C C . PRO A 1 86 ? 2.768 -15.945 -2.546 1.00 85.94 86 PRO A C 1
ATOM 694 O O . PRO A 1 86 ? 3.492 -15.726 -3.517 1.00 85.94 86 PRO A O 1
ATOM 697 N N . GLU A 1 87 ? 1.469 -15.656 -2.538 1.00 85.25 87 GLU A N 1
ATOM 698 C CA . GLU A 1 87 ? 0.704 -15.063 -3.636 1.00 85.25 87 GLU A CA 1
ATOM 699 C C . GLU A 1 87 ? 1.119 -13.621 -3.971 1.00 85.25 87 GLU A C 1
ATOM 701 O O . GLU A 1 87 ? 0.971 -13.174 -5.109 1.00 85.25 87 GLU A O 1
ATOM 706 N N . SER A 1 88 ? 1.697 -12.904 -3.007 1.00 86.00 88 SER A N 1
ATOM 707 C CA . SER A 1 88 ? 2.062 -11.490 -3.130 1.00 86.00 88 SER A CA 1
ATOM 708 C C . SER A 1 88 ? 3.498 -11.277 -3.608 1.00 86.00 88 SER A C 1
ATOM 710 O O . SER A 1 88 ? 3.867 -10.160 -3.969 1.00 86.00 88 SER A O 1
ATOM 712 N N . ARG A 1 89 ? 4.332 -12.322 -3.659 1.00 87.25 89 ARG A N 1
ATOM 713 C CA . ARG A 1 89 ? 5.768 -12.212 -3.988 1.00 87.25 89 ARG A CA 1
ATOM 714 C C . ARG A 1 89 ? 6.035 -11.547 -5.336 1.00 87.25 89 ARG A C 1
ATOM 716 O O . ARG A 1 89 ? 6.902 -10.674 -5.444 1.00 87.25 89 ARG A O 1
ATOM 723 N N . ASP A 1 90 ? 5.259 -11.912 -6.349 1.00 85.75 90 ASP A N 1
ATOM 724 C CA . ASP A 1 90 ? 5.347 -11.314 -7.683 1.00 85.75 90 ASP A CA 1
ATOM 725 C C . ASP A 1 90 ? 4.901 -9.845 -7.677 1.00 85.75 90 ASP A C 1
ATOM 727 O O . ASP A 1 90 ? 5.515 -9.011 -8.345 1.00 85.75 90 ASP A O 1
ATOM 731 N N . LEU A 1 91 ? 3.874 -9.513 -6.888 1.00 84.88 91 LEU A N 1
ATOM 732 C CA . LEU A 1 91 ? 3.372 -8.144 -6.723 1.00 84.88 91 LEU A CA 1
ATOM 733 C C . LEU A 1 91 ? 4.344 -7.257 -5.936 1.00 84.88 91 LEU A C 1
ATOM 735 O O . LEU A 1 91 ? 4.377 -6.051 -6.148 1.00 84.88 91 LEU A O 1
ATOM 739 N N . VAL A 1 92 ? 5.165 -7.839 -5.064 1.00 84.31 92 VAL A N 1
ATOM 740 C CA . VAL A 1 92 ? 6.216 -7.128 -4.325 1.00 84.31 92 VAL A CA 1
ATOM 741 C C . VAL A 1 92 ? 7.450 -6.897 -5.203 1.00 84.31 92 VAL A C 1
ATOM 743 O O . VAL A 1 92 ? 8.001 -5.797 -5.230 1.00 84.31 92 VAL A O 1
ATOM 746 N N . THR A 1 93 ? 7.890 -7.907 -5.956 1.00 81.56 93 THR A N 1
ATOM 747 C CA . THR A 1 93 ? 9.179 -7.850 -6.671 1.00 81.56 93 THR A CA 1
ATOM 748 C C . THR A 1 93 ? 9.109 -7.203 -8.049 1.00 81.56 93 THR A C 1
ATOM 750 O O . THR A 1 93 ? 10.004 -6.424 -8.392 1.00 81.56 93 THR A O 1
ATOM 753 N N . LYS A 1 94 ? 8.065 -7.471 -8.847 1.00 82.25 94 LYS A N 1
ATOM 754 C CA . LYS A 1 94 ? 7.968 -6.951 -10.225 1.00 82.25 94 LYS A CA 1
ATOM 755 C C . LYS A 1 94 ? 7.904 -5.419 -10.280 1.00 82.25 94 LYS A C 1
ATOM 757 O O . LYS A 1 94 ? 8.688 -4.849 -11.047 1.00 82.25 94 LYS A O 1
ATOM 762 N N . PRO A 1 95 ? 7.094 -4.721 -9.455 1.00 76.06 95 PRO A N 1
ATOM 763 C CA . PRO A 1 95 ? 7.032 -3.260 -9.491 1.00 76.06 95 PRO A CA 1
ATOM 764 C C . PRO A 1 95 ? 8.361 -2.602 -9.135 1.00 76.06 95 PRO A C 1
ATOM 766 O O . PRO A 1 95 ? 8.790 -1.672 -9.814 1.00 76.06 95 PRO A O 1
ATOM 769 N N . VAL A 1 96 ? 9.060 -3.110 -8.115 1.00 76.31 96 VAL A N 1
ATOM 770 C CA . VAL A 1 96 ? 10.351 -2.547 -7.693 1.00 76.31 96 VAL A CA 1
ATOM 771 C C . VAL A 1 96 ? 11.428 -2.807 -8.739 1.00 76.31 96 VAL A C 1
ATOM 773 O O . VAL A 1 96 ? 12.180 -1.892 -9.077 1.00 76.31 96 VAL A O 1
ATOM 776 N N . ALA A 1 97 ? 11.475 -4.009 -9.319 1.00 78.50 97 ALA A N 1
ATOM 777 C CA . ALA A 1 97 ? 12.394 -4.320 -10.410 1.00 78.50 97 ALA A CA 1
ATOM 778 C C . ALA A 1 97 ? 12.146 -3.419 -11.633 1.00 78.50 97 ALA A C 1
ATOM 780 O O . ALA A 1 97 ? 13.091 -2.867 -12.204 1.00 78.50 97 ALA A O 1
ATOM 781 N N . ARG A 1 98 ? 10.877 -3.205 -12.004 1.00 76.75 98 ARG A N 1
ATOM 782 C CA . ARG A 1 98 ? 10.484 -2.326 -13.113 1.00 76.75 98 ARG A CA 1
ATOM 783 C C . ARG A 1 98 ? 10.828 -0.865 -12.839 1.00 76.75 98 ARG A C 1
ATOM 785 O O . ARG A 1 98 ? 11.402 -0.201 -13.705 1.00 76.75 98 ARG A O 1
ATOM 792 N N . TRP A 1 99 ? 10.522 -0.379 -11.640 1.00 73.44 99 TRP A N 1
ATOM 793 C CA . TRP A 1 99 ? 10.863 0.970 -11.196 1.00 73.44 99 TRP A CA 1
ATOM 794 C C . TRP A 1 99 ? 12.372 1.216 -11.273 1.00 73.44 99 TRP A C 1
ATOM 796 O O . TRP A 1 99 ? 12.814 2.260 -11.758 1.00 73.44 99 TRP A O 1
ATOM 806 N N . TYR A 1 100 ? 13.164 0.217 -10.888 1.00 69.44 100 TYR A N 1
ATOM 807 C CA . TYR A 1 100 ? 14.620 0.273 -10.945 1.00 69.44 100 TYR A CA 1
ATOM 808 C C . TYR A 1 100 ? 15.193 0.211 -12.367 1.00 69.44 100 TYR A C 1
ATOM 810 O O . TYR A 1 100 ? 16.219 0.835 -12.653 1.00 69.44 100 TYR A O 1
ATOM 818 N N . ALA A 1 101 ? 14.534 -0.518 -13.272 1.00 74.56 101 ALA A N 1
ATOM 819 C CA . ALA A 1 101 ? 14.929 -0.613 -14.676 1.00 74.56 101 ALA A CA 1
ATOM 820 C C . ALA A 1 101 ? 14.712 0.709 -15.437 1.00 74.56 101 ALA A C 1
ATOM 822 O O . ALA A 1 101 ? 15.473 1.037 -16.350 1.00 74.56 101 ALA A O 1
ATOM 823 N N . LEU A 1 102 ? 13.705 1.498 -15.047 1.00 74.00 102 LEU A N 1
ATOM 824 C CA . LEU A 1 102 ? 13.391 2.791 -15.655 1.00 74.00 102 LEU A CA 1
ATOM 825 C C . LEU A 1 102 ? 14.260 3.904 -15.047 1.00 74.00 102 LEU A C 1
ATOM 827 O O . LEU A 1 102 ? 13.917 4.538 -14.044 1.00 74.00 102 LEU A O 1
ATOM 831 N N . THR A 1 103 ? 15.411 4.147 -15.674 1.00 71.25 103 THR A N 1
ATOM 832 C CA . THR A 1 103 ? 16.385 5.172 -15.256 1.00 71.25 103 THR A CA 1
ATOM 833 C C . THR A 1 103 ? 16.051 6.564 -15.820 1.00 71.25 103 THR A C 1
ATOM 835 O O . THR A 1 103 ? 15.314 6.682 -16.793 1.00 71.25 103 THR A O 1
ATOM 838 N N . GLY A 1 104 ? 16.571 7.633 -15.199 1.00 73.69 104 GLY A N 1
ATOM 839 C CA . GLY A 1 104 ? 16.444 9.019 -15.689 1.00 73.69 104 GLY A CA 1
ATOM 840 C C . GLY A 1 104 ? 15.802 9.999 -14.699 1.00 73.69 104 GLY A C 1
ATOM 841 O O . GLY A 1 104 ? 16.318 11.100 -14.511 1.00 73.69 104 GLY A O 1
ATOM 842 N N . ALA A 1 105 ? 14.735 9.600 -13.997 1.00 75.50 105 ALA A N 1
ATOM 843 C CA . ALA A 1 105 ? 14.046 10.483 -13.044 1.00 75.50 105 ALA A CA 1
ATOM 844 C C . ALA A 1 105 ? 14.431 10.251 -11.570 1.00 75.50 105 ALA A C 1
ATOM 846 O O . ALA A 1 105 ? 14.155 11.109 -10.730 1.00 75.50 105 ALA A O 1
ATOM 847 N N . GLN A 1 106 ? 15.080 9.128 -11.249 1.00 75.88 106 GLN A N 1
ATOM 848 C CA . GLN A 1 106 ? 15.353 8.699 -9.871 1.00 75.88 106 GLN A CA 1
ATOM 849 C C . GLN A 1 106 ? 16.190 9.712 -9.075 1.00 75.88 106 GLN A C 1
ATOM 851 O O . GLN A 1 106 ? 17.099 10.359 -9.603 1.00 75.88 106 GLN A O 1
ATOM 856 N N . ARG A 1 107 ? 15.887 9.853 -7.782 1.00 76.75 107 ARG A N 1
ATOM 857 C CA . ARG A 1 107 ? 16.594 10.722 -6.821 1.00 76.75 107 ARG A CA 1
ATOM 858 C C . ARG A 1 107 ? 16.948 9.926 -5.562 1.00 76.75 107 ARG A C 1
ATOM 860 O O . ARG A 1 107 ? 16.553 8.776 -5.432 1.00 76.75 107 ARG A O 1
ATOM 867 N N . GLY A 1 108 ? 17.679 10.530 -4.621 1.00 76.88 108 GLY A N 1
ATOM 868 C CA . GLY A 1 108 ? 18.125 9.865 -3.383 1.00 76.88 108 GLY A CA 1
ATOM 869 C C . GLY A 1 108 ? 17.024 9.071 -2.661 1.00 76.88 108 GLY A C 1
ATOM 870 O O . GLY A 1 108 ? 17.233 7.903 -2.350 1.00 76.88 108 GLY A O 1
ATOM 871 N N . HIS A 1 109 ? 15.833 9.663 -2.503 1.00 75.19 109 HIS A N 1
ATOM 872 C CA . HIS A 1 109 ? 14.678 9.017 -1.860 1.00 75.19 109 HIS A CA 1
ATOM 873 C C . HIS A 1 109 ? 14.116 7.815 -2.635 1.00 75.19 109 HIS A C 1
ATOM 875 O O . HIS A 1 109 ? 13.495 6.934 -2.049 1.00 75.19 109 HIS A O 1
ATOM 881 N N . SER A 1 110 ? 14.321 7.771 -3.951 1.00 79.81 110 SER A N 1
ATOM 882 C CA . SER A 1 110 ? 13.910 6.649 -4.791 1.00 79.81 110 SER A CA 1
ATOM 883 C C . SER A 1 110 ? 14.733 5.404 -4.458 1.00 79.81 110 SER A C 1
ATOM 885 O O . SER A 1 110 ? 14.191 4.323 -4.260 1.00 79.81 110 SER A O 1
ATOM 887 N N . TYR A 1 111 ? 16.049 5.573 -4.307 1.00 78.62 111 TYR A N 1
ATOM 888 C CA . TYR A 1 111 ? 16.945 4.472 -3.957 1.00 78.62 111 TYR A CA 1
ATOM 889 C C . TYR A 1 111 ? 16.710 3.971 -2.534 1.00 78.62 111 TYR A C 1
ATOM 891 O O . TYR A 1 111 ? 16.729 2.767 -2.313 1.00 78.62 111 TYR A O 1
ATOM 899 N N . THR A 1 112 ? 16.450 4.868 -1.578 1.00 82.38 112 THR A N 1
ATOM 900 C CA . THR A 1 112 ? 16.135 4.451 -0.204 1.00 82.38 112 THR A CA 1
ATOM 901 C C . THR A 1 112 ? 14.792 3.731 -0.130 1.00 82.38 112 THR A C 1
ATOM 903 O O . THR A 1 112 ? 14.705 2.729 0.560 1.00 82.38 112 THR A O 1
ATOM 906 N N . GLY A 1 113 ? 13.774 4.176 -0.879 1.00 83.56 113 GLY A N 1
ATOM 907 C CA . GLY A 1 113 ? 12.491 3.472 -0.964 1.00 83.56 113 GLY A CA 1
ATOM 908 C C . GLY A 1 113 ? 12.635 2.065 -1.550 1.00 83.56 113 GLY A C 1
ATOM 909 O O . GLY A 1 113 ? 12.166 1.099 -0.959 1.00 83.56 113 GLY A O 1
ATOM 910 N N . ALA A 1 114 ? 13.353 1.931 -2.670 1.00 82.38 114 ALA A N 1
ATOM 911 C CA . ALA A 1 114 ? 13.622 0.628 -3.277 1.00 82.38 114 ALA A CA 1
ATOM 912 C C . ALA A 1 114 ? 14.430 -0.287 -2.343 1.00 82.38 114 ALA A C 1
ATOM 914 O O . ALA A 1 114 ? 14.089 -1.457 -2.192 1.00 82.38 114 ALA A O 1
ATOM 915 N N . ALA A 1 115 ? 15.468 0.241 -1.686 1.00 82.81 115 ALA A N 1
ATOM 916 C CA . ALA A 1 115 ? 16.263 -0.513 -0.722 1.00 82.81 115 ALA A CA 1
ATOM 917 C C . ALA A 1 115 ? 15.423 -0.990 0.469 1.00 82.81 115 ALA A C 1
ATOM 919 O O . ALA A 1 115 ? 15.549 -2.146 0.860 1.00 82.81 115 ALA A O 1
ATOM 920 N N . SER A 1 116 ? 14.532 -0.144 0.998 1.00 86.75 116 SER A N 1
ATOM 921 C CA . SER A 1 116 ? 13.604 -0.542 2.056 1.00 86.75 116 SER A CA 1
ATOM 922 C C . SER A 1 116 ? 12.681 -1.674 1.616 1.00 86.75 116 SER A C 1
ATOM 924 O O . SER A 1 116 ? 12.498 -2.613 2.379 1.00 86.75 116 SER A O 1
ATOM 926 N N . ILE A 1 117 ? 12.146 -1.638 0.389 1.00 85.44 117 ILE A N 1
ATOM 927 C CA . ILE A 1 117 ? 11.306 -2.735 -0.114 1.00 85.44 117 ILE A CA 1
ATOM 928 C C . ILE A 1 117 ? 12.128 -4.020 -0.301 1.00 85.44 117 ILE A C 1
ATOM 930 O O . ILE A 1 117 ? 11.692 -5.080 0.119 1.00 85.44 117 ILE A O 1
ATOM 934 N N . TYR A 1 118 ? 13.336 -3.958 -0.866 1.00 84.69 118 TYR A N 1
ATOM 935 C CA . TYR A 1 118 ? 14.188 -5.153 -0.982 1.00 84.69 118 TYR A CA 1
ATOM 936 C C . TYR A 1 118 ? 14.607 -5.727 0.379 1.00 84.69 118 TYR A C 1
ATOM 938 O O . TYR A 1 118 ? 14.760 -6.938 0.528 1.00 84.69 118 TYR A O 1
ATOM 946 N N . ALA A 1 119 ? 14.752 -4.883 1.401 1.00 84.50 119 ALA A N 1
ATOM 947 C CA . ALA A 1 119 ? 15.023 -5.354 2.752 1.00 84.50 119 ALA A CA 1
ATOM 948 C C . ALA A 1 119 ? 13.865 -6.198 3.317 1.00 84.50 119 ALA A C 1
ATOM 950 O O . ALA A 1 119 ? 14.127 -7.146 4.056 1.00 84.50 119 ALA A O 1
ATOM 951 N N . THR A 1 120 ? 12.605 -5.923 2.941 1.00 81.19 120 THR A N 1
ATOM 952 C CA . THR A 1 120 ? 11.457 -6.728 3.403 1.00 81.19 120 THR A CA 1
ATOM 953 C C . THR A 1 120 ? 11.390 -8.114 2.763 1.00 81.19 120 THR A C 1
ATOM 955 O O . THR A 1 120 ? 10.713 -8.985 3.297 1.00 81.19 120 THR A O 1
ATOM 958 N N . THR A 1 121 ? 12.106 -8.359 1.659 1.00 77.94 121 THR A N 1
ATOM 959 C CA . THR A 1 121 ? 12.124 -9.668 0.981 1.00 77.94 121 THR A CA 1
ATOM 960 C C . THR A 1 121 ? 13.241 -10.593 1.471 1.00 77.94 121 THR A C 1
ATOM 962 O O . THR A 1 121 ? 13.438 -11.667 0.907 1.00 77.94 121 THR A O 1
ATOM 965 N N . GLY A 1 122 ? 14.029 -10.169 2.465 1.00 67.38 122 GLY A N 1
ATOM 966 C CA . GLY A 1 122 ? 15.248 -10.872 2.878 1.00 67.38 122 GLY A CA 1
ATOM 967 C C . GLY A 1 122 ? 16.398 -10.775 1.864 1.00 67.38 122 GLY A C 1
ATOM 968 O O . GLY A 1 122 ? 17.414 -11.443 2.036 1.00 67.38 122 GLY A O 1
ATOM 969 N N . ASP A 1 123 ? 16.267 -9.934 0.828 1.00 60.06 123 ASP A N 1
ATOM 970 C CA . ASP A 1 123 ? 17.247 -9.753 -0.253 1.00 60.06 123 ASP A CA 1
ATOM 971 C C . ASP A 1 123 ? 17.851 -8.335 -0.211 1.00 60.06 123 ASP A C 1
ATOM 973 O O . ASP A 1 123 ? 17.789 -7.548 -1.161 1.00 60.06 123 ASP A O 1
ATOM 977 N N . GLY A 1 124 ? 18.419 -7.977 0.947 1.00 54.25 124 GLY A N 1
ATOM 978 C CA . GLY A 1 124 ? 18.993 -6.647 1.194 1.00 54.25 124 GLY A CA 1
ATOM 979 C C . GLY A 1 124 ? 20.132 -6.266 0.234 1.00 54.25 124 GLY A C 1
ATOM 980 O O . GLY A 1 124 ? 20.348 -5.083 -0.039 1.00 54.25 124 GLY A O 1
ATOM 981 N N . GLU A 1 125 ? 20.812 -7.258 -0.348 1.00 54.12 125 GLU A N 1
ATOM 982 C CA . GLU A 1 125 ? 21.909 -7.071 -1.304 1.00 54.12 125 GLU A CA 1
ATOM 983 C C . GLU A 1 125 ? 21.432 -6.455 -2.635 1.00 54.12 125 GLU A C 1
ATOM 985 O O . GLU A 1 125 ? 22.108 -5.587 -3.201 1.00 54.12 125 GLU A O 1
ATOM 990 N N . ARG A 1 126 ? 20.228 -6.799 -3.126 1.00 55.66 126 ARG A N 1
ATOM 991 C CA . ARG A 1 126 ? 19.675 -6.208 -4.365 1.00 55.66 126 ARG A CA 1
ATOM 992 C C . ARG A 1 126 ? 19.355 -4.722 -4.233 1.00 55.66 126 ARG A C 1
ATOM 994 O O . ARG A 1 126 ? 19.575 -3.969 -5.186 1.00 55.66 126 ARG A O 1
ATOM 1001 N N . GLY A 1 127 ? 18.906 -4.285 -3.057 1.00 50.88 127 GLY A N 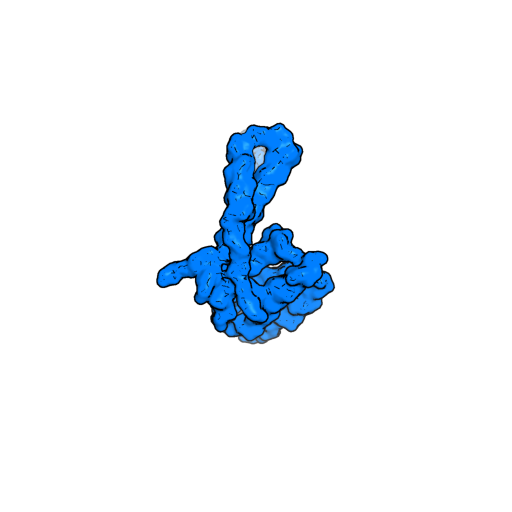1
ATOM 1002 C CA . GLY A 1 127 ? 18.676 -2.869 -2.755 1.00 50.88 127 GLY A CA 1
ATOM 1003 C C . GLY A 1 127 ? 19.964 -2.039 -2.731 1.00 50.88 127 GLY A C 1
ATOM 1004 O O . GLY A 1 127 ? 19.964 -0.874 -3.132 1.00 50.88 127 GLY A O 1
ATOM 1005 N N . ALA A 1 128 ? 21.082 -2.648 -2.327 1.00 46.56 128 ALA A N 1
ATOM 1006 C CA . ALA A 1 128 ? 22.391 -2.002 -2.274 1.00 46.56 128 ALA A CA 1
ATOM 1007 C C . ALA A 1 128 ? 23.107 -1.940 -3.642 1.00 46.56 128 ALA A C 1
ATOM 1009 O O . ALA A 1 128 ? 23.896 -1.021 -3.892 1.00 46.56 128 ALA A O 1
ATOM 1010 N N . CYS A 1 129 ? 22.810 -2.875 -4.555 1.00 37.56 129 CYS A N 1
ATOM 1011 C CA . CYS A 1 129 ? 23.604 -3.165 -5.760 1.00 37.56 129 CYS A CA 1
ATOM 1012 C C . CYS A 1 129 ? 23.613 -2.067 -6.857 1.00 37.56 129 CYS A C 1
ATOM 1014 O O . CYS A 1 129 ? 24.313 -2.178 -7.863 1.00 37.56 129 CYS A O 1
ATOM 1016 N N . ARG A 1 130 ? 22.900 -0.946 -6.697 1.00 43.06 130 ARG A N 1
ATOM 1017 C CA . ARG A 1 130 ? 23.038 0.203 -7.617 1.00 43.06 130 ARG A CA 1
ATOM 1018 C C . ARG A 1 130 ? 22.860 1.526 -6.880 1.00 43.06 130 ARG A C 1
ATOM 1020 O O . ARG A 1 130 ? 22.076 2.387 -7.268 1.00 43.06 130 ARG A O 1
ATOM 1027 N N . ARG A 1 131 ? 23.733 1.781 -5.899 1.00 33.38 131 ARG A N 1
ATOM 1028 C CA . ARG A 1 131 ? 24.283 3.143 -5.837 1.00 33.38 131 ARG A CA 1
ATOM 1029 C C . ARG A 1 131 ? 24.852 3.419 -7.231 1.00 33.38 131 ARG A C 1
ATOM 1031 O O . ARG A 1 131 ? 25.722 2.658 -7.665 1.00 33.38 131 ARG A O 1
ATOM 1038 N N . PRO A 1 132 ? 24.412 4.462 -7.959 1.00 34.22 132 PRO A N 1
ATOM 1039 C CA . PRO A 1 132 ? 25.222 4.933 -9.064 1.00 34.22 132 PRO A CA 1
ATOM 1040 C C . PRO A 1 132 ? 26.629 5.095 -8.489 1.00 34.22 132 PRO A C 1
ATOM 1042 O O . PRO A 1 132 ? 26.783 5.680 -7.410 1.00 34.22 132 PRO A O 1
ATOM 1045 N N . ARG A 1 133 ? 27.662 4.596 -9.175 1.00 33.56 133 ARG A N 1
ATOM 1046 C CA . ARG A 1 133 ? 28.962 5.258 -9.077 1.00 33.56 133 ARG A CA 1
ATOM 1047 C C . ARG A 1 133 ? 28.678 6.686 -9.531 1.00 33.56 133 ARG A C 1
ATOM 1049 O O . ARG A 1 133 ? 28.792 7.000 -10.711 1.00 33.56 133 ARG A O 1
ATOM 1056 N N . ALA A 1 134 ? 28.227 7.535 -8.609 1.00 34.78 134 ALA A N 1
ATOM 1057 C CA . ALA A 1 134 ? 28.392 8.956 -8.730 1.00 34.78 134 ALA A CA 1
ATOM 1058 C C . ALA A 1 134 ? 29.885 9.073 -8.972 1.00 34.78 134 ALA A C 1
ATOM 1060 O O . ALA A 1 134 ? 30.694 8.716 -8.108 1.00 34.78 134 ALA A O 1
ATOM 1061 N N . ARG A 1 135 ? 30.250 9.396 -10.216 1.00 34.38 135 ARG A N 1
ATOM 1062 C CA . ARG A 1 135 ? 31.618 9.751 -10.533 1.00 34.38 135 ARG A CA 1
ATOM 1063 C C . ARG A 1 135 ? 32.042 10.710 -9.427 1.00 34.38 135 ARG A C 1
ATOM 1065 O O . ARG A 1 135 ? 31.386 11.729 -9.213 1.00 34.38 135 ARG A O 1
ATOM 1072 N N . ARG A 1 136 ? 33.114 10.367 -8.716 1.00 35.47 136 ARG A N 1
ATOM 1073 C CA . ARG A 1 136 ? 33.896 11.305 -7.905 1.00 35.47 136 ARG A CA 1
ATOM 1074 C C . ARG A 1 136 ? 34.542 12.336 -8.843 1.00 35.47 136 ARG A C 1
ATOM 1076 O O . ARG A 1 136 ? 35.754 12.412 -8.958 1.00 35.47 136 ARG A O 1
ATOM 1083 N N . SER A 1 137 ? 33.730 13.060 -9.600 1.00 35.69 137 SER A N 1
ATOM 1084 C CA . SER A 1 137 ? 34.144 14.123 -10.504 1.00 35.69 137 SER A CA 1
ATOM 1085 C C . SER A 1 137 ? 33.063 15.199 -10.504 1.00 35.69 137 SER A C 1
ATOM 1087 O O . SER A 1 137 ? 32.482 15.536 -11.529 1.00 35.69 137 SER A O 1
ATOM 1089 N N . ALA A 1 138 ? 32.764 15.698 -9.313 1.00 33.84 138 ALA A N 1
ATOM 1090 C CA . ALA A 1 138 ? 32.413 17.092 -9.132 1.00 33.84 138 ALA A CA 1
ATOM 1091 C C . ALA A 1 138 ? 33.386 17.599 -8.059 1.00 33.84 138 ALA A C 1
ATOM 1093 O O . ALA A 1 138 ? 33.409 17.011 -6.973 1.00 33.84 138 ALA A O 1
ATOM 1094 N N . PRO A 1 139 ? 34.243 18.596 -8.340 1.00 34.50 139 PRO A N 1
ATOM 1095 C CA . PRO A 1 139 ? 34.995 19.238 -7.280 1.00 34.50 139 PRO A CA 1
ATOM 1096 C C . PRO A 1 139 ? 33.967 19.905 -6.367 1.00 34.50 139 PRO A C 1
ATOM 1098 O O . PRO A 1 139 ? 33.266 20.834 -6.761 1.00 34.50 139 PRO A O 1
ATOM 1101 N N . THR A 1 140 ? 33.820 19.379 -5.157 1.00 37.94 140 THR A N 1
ATOM 1102 C CA . THR A 1 140 ? 33.115 20.071 -4.086 1.00 37.94 140 THR A CA 1
ATOM 1103 C C . THR A 1 140 ? 33.912 21.329 -3.774 1.00 37.94 140 THR A C 1
ATOM 1105 O O . THR A 1 140 ? 34.961 21.255 -3.136 1.00 37.94 140 THR A O 1
ATOM 1108 N N . SER A 1 141 ? 33.439 22.475 -4.259 1.00 34.59 141 SER A N 1
ATOM 1109 C CA . SER A 1 141 ? 33.882 23.768 -3.748 1.00 34.59 141 SER A CA 1
ATOM 1110 C C . SER A 1 141 ? 33.546 23.819 -2.249 1.00 34.59 141 SER A C 1
ATOM 1112 O O . SER A 1 141 ? 32.404 23.514 -1.885 1.00 34.59 141 SER A O 1
ATOM 1114 N N . PRO A 1 142 ? 34.496 24.128 -1.352 1.00 36.62 142 PRO A N 1
ATOM 1115 C CA . PRO A 1 142 ? 34.276 24.075 0.087 1.00 36.62 142 PRO A CA 1
ATOM 1116 C C . PRO A 1 142 ? 33.574 25.354 0.557 1.00 36.62 142 PRO A C 1
ATOM 1118 O O . PRO A 1 142 ? 34.163 26.186 1.234 1.00 36.62 142 PRO A O 1
ATOM 1121 N N . SER A 1 143 ? 32.310 25.550 0.184 1.00 38.97 143 SER A N 1
ATOM 1122 C CA . SER A 1 143 ? 31.505 26.647 0.736 1.00 38.97 143 SER A CA 1
ATOM 1123 C C . SER A 1 143 ? 30.007 26.340 0.684 1.00 38.97 143 SER A C 1
ATOM 1125 O O . SER A 1 143 ? 29.250 26.979 -0.041 1.00 38.97 143 SER A O 1
ATOM 1127 N N . ALA A 1 144 ? 29.558 25.334 1.434 1.00 38.47 144 ALA A N 1
ATOM 1128 C CA . ALA A 1 144 ? 28.131 25.161 1.717 1.00 38.47 144 ALA A CA 1
ATOM 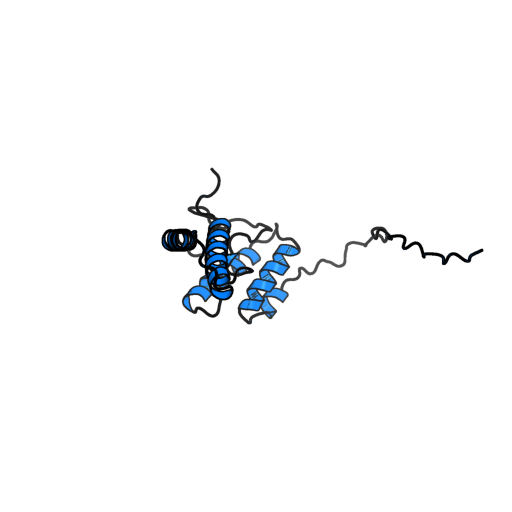1129 C C . ALA A 1 144 ? 27.900 24.335 2.993 1.00 38.47 144 ALA A C 1
ATOM 1131 O O . ALA A 1 144 ? 27.195 23.333 2.983 1.00 38.47 144 ALA A O 1
ATOM 1132 N N . PHE A 1 145 ? 28.501 24.759 4.104 1.00 30.67 145 PHE A N 1
ATOM 1133 C CA . PHE A 1 145 ? 27.942 24.503 5.430 1.00 30.67 145 PHE A CA 1
ATOM 1134 C C . PHE A 1 145 ? 27.553 25.867 6.006 1.00 30.67 145 PHE A C 1
ATOM 1136 O O . PHE A 1 145 ? 28.443 26.703 6.177 1.00 30.67 145 PHE A O 1
ATOM 1143 N N . PRO A 1 146 ? 26.271 26.139 6.300 1.00 34.44 146 PRO A N 1
ATOM 1144 C CA . PRO A 1 146 ? 25.946 27.254 7.167 1.00 34.44 146 PRO A CA 1
ATOM 1145 C C . PRO A 1 146 ? 26.455 26.890 8.564 1.00 34.44 146 PRO A C 1
ATOM 1147 O O . PRO A 1 146 ? 25.931 25.982 9.210 1.00 34.44 146 PRO A O 1
ATOM 1150 N N . GLN A 1 147 ? 27.521 27.556 9.012 1.00 33.44 147 GLN A N 1
ATOM 1151 C CA . GLN A 1 147 ? 27.923 27.499 10.410 1.00 33.44 147 GLN A CA 1
ATOM 1152 C C . GLN A 1 147 ? 26.825 28.155 11.245 1.00 33.44 147 GLN A C 1
ATOM 1154 O O . GLN A 1 147 ? 26.666 29.374 11.250 1.00 33.44 147 GLN A O 1
ATOM 1159 N N . ALA A 1 148 ? 26.048 27.332 11.944 1.00 35.75 148 ALA A N 1
ATOM 1160 C CA . ALA A 1 148 ? 25.259 27.788 13.071 1.00 35.75 148 ALA A CA 1
ATOM 1161 C C . ALA A 1 148 ? 26.238 28.262 14.156 1.00 35.75 148 ALA A C 1
ATOM 1163 O O . ALA A 1 148 ? 26.972 27.464 14.740 1.00 35.75 148 ALA A O 1
ATOM 1164 N N . VAL A 1 149 ? 26.281 29.573 14.387 1.00 39.03 149 VAL A N 1
ATOM 1165 C CA . VAL A 1 149 ? 27.024 30.186 15.490 1.00 39.03 149 VAL A CA 1
ATOM 1166 C C . VAL A 1 149 ? 26.351 29.763 16.796 1.00 39.03 149 VAL A C 1
ATOM 1168 O O . VAL A 1 149 ? 25.323 30.309 17.192 1.00 39.03 149 VAL A O 1
ATOM 1171 N N . LEU A 1 150 ? 26.923 28.765 17.466 1.00 34.59 150 LEU A N 1
ATOM 1172 C CA . LEU A 1 150 ? 26.681 28.512 18.882 1.00 34.59 150 LEU A CA 1
ATOM 1173 C C . LEU A 1 150 ? 27.372 29.623 19.681 1.00 34.59 150 LEU A C 1
ATOM 1175 O O . LEU A 1 150 ? 28.575 29.574 19.928 1.00 34.59 150 LEU A O 1
ATOM 1179 N N . SER A 1 151 ? 26.612 30.645 20.070 1.00 36.69 151 SER A N 1
ATOM 1180 C CA . SER A 1 151 ? 27.057 31.629 21.060 1.00 36.69 151 SER A CA 1
ATOM 1181 C C . SER A 1 151 ? 27.151 30.964 22.440 1.00 36.69 151 SER A C 1
ATOM 1183 O O . SER A 1 151 ? 26.149 30.415 22.907 1.00 36.69 151 SER A O 1
ATOM 1185 N N . PRO A 1 152 ? 28.299 31.012 23.138 1.00 37.59 152 PRO A N 1
ATOM 1186 C CA . PRO A 1 152 ? 28.392 30.501 24.497 1.00 37.59 152 PRO A CA 1
ATOM 1187 C C . PRO A 1 152 ? 27.689 31.448 25.480 1.00 37.59 152 PRO A C 1
ATOM 1189 O O . PRO A 1 152 ? 27.958 32.650 25.531 1.00 37.59 152 PRO A O 1
ATOM 1192 N N . ILE A 1 153 ? 26.792 30.883 26.288 1.00 43.78 153 ILE A N 1
ATOM 1193 C CA . ILE A 1 153 ? 26.150 31.538 27.432 1.00 43.78 153 ILE A CA 1
ATOM 1194 C C . ILE A 1 153 ? 27.245 31.903 28.449 1.00 43.78 153 ILE A C 1
ATOM 1196 O O . ILE A 1 153 ? 27.886 31.019 29.015 1.00 43.78 153 ILE A O 1
ATOM 1200 N N . ARG A 1 154 ? 27.477 33.200 28.693 1.00 45.34 154 ARG A N 1
ATOM 1201 C CA . ARG A 1 154 ? 28.328 33.658 29.807 1.00 45.34 154 ARG A CA 1
ATOM 1202 C C . ARG A 1 154 ? 27.554 33.568 31.130 1.00 45.34 154 ARG A C 1
ATOM 1204 O O . ARG A 1 154 ? 26.411 34.029 31.176 1.00 45.34 154 ARG A O 1
ATOM 1211 N N . PRO A 1 155 ? 28.156 33.063 32.220 1.00 41.16 155 PRO A N 1
ATOM 1212 C CA . PRO A 1 155 ? 27.541 33.132 33.538 1.00 41.16 155 PRO A CA 1
ATOM 1213 C C . PRO A 1 155 ? 27.557 34.582 34.047 1.00 41.16 155 PRO A C 1
ATOM 1215 O O . PRO A 1 155 ? 28.572 35.273 33.960 1.00 41.16 155 PRO A O 1
ATOM 1218 N N . ARG A 1 156 ? 26.419 35.052 34.572 1.00 46.25 156 ARG A N 1
ATOM 1219 C CA . ARG A 1 156 ? 26.325 36.326 35.297 1.00 46.25 156 ARG A CA 1
ATOM 1220 C C . ARG A 1 156 ? 26.930 36.160 36.691 1.00 46.25 156 ARG A C 1
ATOM 1222 O O . ARG A 1 156 ? 26.394 35.401 37.494 1.00 46.25 156 ARG A O 1
ATOM 1229 N N . SER A 1 157 ? 27.970 36.922 37.003 1.00 47.06 157 SER A N 1
ATOM 1230 C CA . SER A 1 157 ? 28.378 37.203 38.382 1.00 47.06 157 SER A CA 1
ATOM 1231 C C . SER A 1 157 ? 27.552 38.386 38.908 1.00 47.06 157 SER A C 1
ATOM 1233 O O . SER A 1 157 ? 27.523 39.440 38.277 1.00 47.06 157 SER A O 1
ATOM 1235 N N . ARG A 1 158 ? 26.859 38.191 40.036 1.00 39.47 158 ARG A N 1
ATOM 1236 C CA . ARG A 1 158 ? 26.339 39.250 40.935 1.00 39.47 158 ARG A CA 1
ATOM 1237 C C . ARG A 1 158 ? 27.515 39.870 41.723 1.00 39.47 158 ARG A C 1
ATOM 1239 O O . ARG A 1 158 ? 28.537 39.182 41.812 1.00 39.47 158 ARG A O 1
ATOM 1246 N N . PRO A 1 159 ? 27.428 41.084 42.305 1.00 47.72 159 PRO A N 1
ATOM 1247 C CA . PRO A 1 159 ? 26.255 41.772 42.876 1.00 47.72 159 PRO A CA 1
ATOM 1248 C C . PRO A 1 159 ? 25.732 42.967 42.076 1.00 47.72 159 PRO A C 1
ATOM 1250 O O . PRO A 1 159 ? 26.543 43.673 41.442 1.00 47.72 159 PRO A O 1
#

=== Feature glossary ===
Each block in this record encodes a different view of the same protein. In brief:

Predicted aligned error. PAE(i, j) answers: if I align the predicted and true structures on residue i, how far off (in Å) do I expect residue j to be? A block-diagonal PAE matrix with low values on the blocks and high values off-diagonal is the signature of a multi-domain protein with confidently predicted domains but uncertain inter-domain orientation.

Contact-map, Ramachandran, and PAE plots. Plot images: a contact map (which residues are close in 3D, as an N×N binary image), a Ramachandran scatter (backbone torsion angles, revealing secondary-structure composition at a glance), and — for AlphaFold structures — a PAE heatmap (pairwise prediction confidence).

Backbone torsions (φ/ψ). φ (phi) and ψ (psi) are the two rotatable backbone dihedrals per residue: φ is the C(i-1)–N–Cα–C torsion, ψ is the N–Cα–C–N(i+1) torsion, both in degrees on (−180°, 180°]. α-helical residues cluster near (−60°, −45°); β-strand residues near (−120°, +130°). A Ramachandran plot is simply a scatter of (φ, ψ) for every residue.

Foldseek 3Di. A 3Di character summarizes, for each residue, the relative orientation of the Cα frame of its nearest spatial neighbor. Because it encodes fold topology rather than chemistry, 3Di alignments detect remote structural similarity that sequence alignment misses.

Radius of gyration, Cα contacts, bounding box. Three whole-structure scalars: the radius of gyration (RMS distance of Cα from centroid, in Å), the count of Cα–Cα contacts (pairs closer than 8 Å and separated by more than four residues in sequence — i.e. tertiary, not local, contacts), and the bounding-box dimensions. Together they distinguish compact globular folds from extended fibres or disordered chains.

Sequence. Sequence gives the chain of amino acids in standard one-letter code (A=alanine, C=cysteine, …, Y=tyrosine), read N→C. It is the only feature that is directly encoded by the gene; all structural features are derived from the folded form of this sequence.

mmCIF coordinates. Atomic coordinates in PDBx/mmCIF format — the same representation the Protein Data Bank distributes. Each line of the _atom_site loop places one backbone atom in Cartesian space (units: ångströms, origin: arbitrary).

Secondary structure (3-state, P-SEA). Three-state secondary structure (P-SEA) collapses the eight DSSP classes into helix (a), strand (b), and coil (c). P-SEA assigns these from Cα geometry alone — distances and angles — without requiring backbone oxygens, so it works on any Cα trace.

InterPro / GO / CATH / organism. Functional annotations link the protein to curated databases. InterPro entries identify conserved domains and families by matching the sequence against member-database signatures (Pfam, PROSITE, CDD, …). Gene Ontology (GO) terms describe molecular function, biological process, and cellular component in a controlled vocabulary. CATH places the structure in a hierarchical fold classification (Class/Architecture/Topology/Homologous-superfamily). The organism is the source species.

B-factor. B-factor (Debye–Waller factor) reflects atomic displacement in the crystal lattice. It is an experimental observable (units Å²), not a prediction; low values mean the atom is pinned down, high values mean it moves or is heterogeneous across the crystal.

Rendered structure images. Structure images are PyMOL renders from six orthogonal camera directions. Cartoon representation draws helices as coils and strands as arrows; sticks shows the backbone as bonds; surface shows the solvent-excluded envelope. Rainbow coloring maps sequence position to hue (blue→red, N→C); chain coloring assigns a distinct color per polypeptide.

Solvent-accessible surface area. Solvent-accessible surface area (SASA) is the area in Å² traced out by the centre of a 1.4 Å probe sphere (a water molecule) rolled over the protein's van der Waals surface (Shrake–Rupley / Lee–Richards construction). Buried residues have near-zero SASA; fully exposed residues can exceed 200 Å². The total SASA scales roughly with the number of surface residues.

Secondary structure (8-state, DSSP). The SS8 string is DSSP's per-residue secondary-structure call. α-helix (H) means an i→i+4 H-bond ladder; β-strand (E) means the residue participates in a β-sheet; 3₁₀ (G) and π (I) are tighter and wider helices; T/S are turns/bends; '-' is loop.

pLDDT. For AlphaFold models, the B-factor field carries pLDDT — the model's own estimate of local accuracy on a 0–100 scale. Regions with pLDDT<50 should be treated as essentially unmodeled; they often correspond to intrinsically disordered segments.

Nearest PDB structures. Nearest PDB neighbors are the top structural matches found by Foldseek when searching this structure against the entire Protein Data Bank. Each hit reports a TM-score (0 to 1; >0.5 almost always implies the same fold) and an E-value. These are *structural* homologs — they may share no detectable sequence similarity.